Protein AF-A0A0K1PJE3-F1 (afdb_monomer)

Mean predicted aligned error: 9.52 Å

pLDDT: mean 72.04, std 14.19, range [32.41, 91.56]

Foldseek 3Di:
DAKFAQFWPPDPQDDEFDEDDQVRLVCVQVDCPQAQGKHKYKFFWFDDDPDDQDAAQDWDKTWGANAPPPPHDTRAIEIGHGDHRDDDVDPPDTDGAFMWDADRTDGQQGIWTQFSVRDIGHRRFMWIKIAGWDWDDPPDDDPTHTYGHSIGTDGDPDD

Structure (mmCIF, N/CA/C/O backbone):
data_AF-A0A0K1PJE3-F1
#
_entry.id   AF-A0A0K1PJE3-F1
#
loop_
_atom_site.group_PDB
_atom_site.id
_atom_site.type_symbol
_atom_site.label_atom_id
_atom_site.label_alt_id
_atom_site.label_comp_id
_atom_site.label_asym_id
_atom_site.label_entity_id
_atom_site.label_seq_id
_atom_site.pdbx_PDB_ins_code
_atom_site.Cartn_x
_atom_site.Cartn_y
_atom_site.Cartn_z
_atom_site.occupancy
_atom_site.B_iso_or_equiv
_atom_site.auth_seq_id
_atom_site.auth_comp_id
_atom_site.auth_asym_id
_atom_site.auth_atom_id
_atom_site.pdbx_PDB_model_num
ATOM 1 N N . MET A 1 1 ? 12.066 -1.328 -16.842 1.00 55.44 1 MET A N 1
ATOM 2 C CA . MET A 1 1 ? 11.733 -1.145 -15.416 1.00 55.44 1 MET A CA 1
ATOM 3 C C . MET A 1 1 ? 11.203 0.265 -15.224 1.00 55.44 1 MET A C 1
ATOM 5 O O . MET A 1 1 ? 11.889 1.202 -15.618 1.00 55.44 1 MET A O 1
ATOM 9 N N . VAL A 1 2 ? 10.005 0.411 -14.667 1.00 57.97 2 VAL A N 1
ATOM 10 C CA . VAL A 1 2 ? 9.434 1.691 -14.216 1.00 57.97 2 VAL A CA 1
ATOM 11 C C . VAL A 1 2 ? 9.452 1.698 -12.688 1.00 57.97 2 VAL A C 1
ATOM 13 O O . VAL A 1 2 ? 9.469 0.639 -12.057 1.00 57.97 2 VAL A O 1
ATOM 16 N N . ILE A 1 3 ? 9.504 2.890 -12.099 1.00 56.53 3 ILE A N 1
ATOM 17 C CA . ILE A 1 3 ? 9.571 3.097 -10.656 1.00 56.53 3 ILE A CA 1
ATOM 18 C C . ILE A 1 3 ? 8.601 4.226 -10.288 1.00 56.53 3 ILE A C 1
ATOM 20 O O . ILE A 1 3 ? 8.923 5.396 -10.479 1.00 56.53 3 ILE A O 1
ATOM 24 N N . THR A 1 4 ? 7.443 3.866 -9.742 1.00 56.97 4 THR A N 1
ATOM 25 C CA . THR A 1 4 ? 6.449 4.797 -9.169 1.00 56.97 4 THR A CA 1
ATOM 26 C C . THR A 1 4 ? 6.700 4.889 -7.661 1.00 56.97 4 THR A C 1
ATOM 28 O O . THR A 1 4 ? 7.066 3.875 -7.070 1.00 56.97 4 THR A O 1
ATOM 31 N N . GLY A 1 5 ? 6.549 6.039 -6.992 1.00 55.44 5 GLY A N 1
ATOM 32 C CA . GLY A 1 5 ? 6.857 6.118 -5.553 1.00 55.44 5 GLY A CA 1
ATOM 33 C C . GLY A 1 5 ? 6.390 7.380 -4.833 1.00 55.44 5 GLY A C 1
ATOM 34 O O . GLY A 1 5 ? 5.998 8.350 -5.471 1.00 55.44 5 GLY A O 1
ATOM 35 N N . CYS A 1 6 ? 6.442 7.352 -3.496 1.00 56.09 6 CYS A N 1
ATOM 36 C CA . CYS A 1 6 ? 5.762 8.339 -2.641 1.00 56.09 6 CYS A CA 1
ATOM 37 C C . CYS A 1 6 ? 6.680 9.217 -1.766 1.00 56.09 6 CYS A C 1
ATOM 39 O O . CYS A 1 6 ? 6.170 9.994 -0.967 1.00 56.09 6 CYS A O 1
ATOM 41 N N . GLY A 1 7 ? 8.008 9.109 -1.886 1.00 63.00 7 GLY A N 1
ATOM 42 C CA . GLY A 1 7 ? 8.954 9.914 -1.093 1.00 63.00 7 GLY A CA 1
ATOM 43 C C . GLY A 1 7 ? 10.419 9.744 -1.508 1.00 63.00 7 GLY A C 1
ATOM 44 O O . GLY A 1 7 ? 10.720 9.052 -2.488 1.00 63.00 7 GLY A O 1
ATOM 45 N N . GLN A 1 8 ? 11.347 10.345 -0.762 1.00 65.12 8 GLN A N 1
ATOM 46 C CA . GLN A 1 8 ? 12.791 10.402 -1.032 1.00 65.12 8 GLN A CA 1
ATOM 47 C C . GLN A 1 8 ? 13.661 10.019 0.174 1.00 65.12 8 GLN A C 1
ATOM 49 O O . GLN A 1 8 ? 13.291 10.191 1.330 1.00 65.12 8 GLN A O 1
ATOM 54 N N . LYS A 1 9 ? 14.894 9.549 -0.079 1.00 62.50 9 LYS A N 1
ATOM 55 C CA . LYS A 1 9 ? 15.824 9.153 0.994 1.00 62.50 9 LYS A CA 1
ATOM 56 C C . LYS A 1 9 ? 16.132 10.260 2.018 1.00 62.50 9 LYS A C 1
ATOM 58 O O . LYS A 1 9 ? 16.398 9.915 3.166 1.00 62.50 9 LYS A O 1
ATOM 63 N N . ALA A 1 10 ? 16.085 11.535 1.634 1.00 59.88 10 ALA A N 1
ATOM 64 C CA . ALA A 1 10 ? 16.402 12.664 2.516 1.00 59.88 10 ALA A CA 1
ATOM 65 C C . ALA A 1 10 ? 15.302 13.016 3.543 1.00 59.88 10 ALA A C 1
ATOM 67 O O . ALA A 1 10 ? 15.570 13.770 4.473 1.00 59.88 10 ALA A O 1
ATOM 68 N N . GLU A 1 11 ? 14.086 12.489 3.390 1.00 62.09 11 GLU A N 1
ATOM 69 C CA . GLU A 1 11 ? 12.966 12.726 4.313 1.00 62.09 11 GLU A CA 1
ATOM 70 C C . GLU A 1 11 ? 13.136 11.912 5.619 1.00 62.09 11 GLU A C 1
ATOM 72 O O . GLU A 1 11 ? 13.880 10.927 5.636 1.00 62.09 11 GLU A O 1
ATOM 77 N N . PRO A 1 12 ? 12.481 12.255 6.742 1.00 60.81 12 PRO A N 1
ATOM 78 C CA . PRO A 1 12 ? 12.419 11.356 7.901 1.00 60.81 12 PRO A CA 1
ATOM 79 C C . PRO A 1 12 ? 11.714 10.028 7.542 1.00 60.81 12 PRO A C 1
ATOM 81 O O . PRO A 1 12 ? 11.010 9.962 6.531 1.00 60.81 12 PRO A O 1
ATOM 84 N N . PRO A 1 13 ? 11.905 8.927 8.296 1.00 62.91 13 PRO A N 1
ATOM 85 C CA . PRO A 1 13 ? 11.017 7.760 8.225 1.00 62.91 13 PRO A CA 1
ATOM 86 C C . PRO A 1 13 ? 9.566 8.197 8.422 1.00 62.91 13 PRO A C 1
ATOM 88 O O . PRO A 1 13 ? 9.302 9.080 9.236 1.00 62.91 13 PRO A O 1
ATOM 91 N N . SER A 1 14 ? 8.628 7.615 7.680 1.00 68.12 14 SER A N 1
ATOM 92 C CA . SER A 1 14 ? 7.220 7.982 7.847 1.00 68.12 14 SER A CA 1
ATOM 93 C C . SER A 1 14 ? 6.675 7.405 9.151 1.00 68.12 14 SER A C 1
ATOM 95 O O . SER A 1 14 ? 6.747 6.190 9.360 1.00 68.12 14 SER A O 1
ATOM 97 N N . ASP A 1 15 ? 6.086 8.257 9.991 1.00 72.88 15 ASP A N 1
ATOM 98 C CA . ASP A 1 15 ? 5.473 7.837 11.251 1.00 72.88 15 ASP A CA 1
ATOM 99 C C . ASP A 1 15 ? 4.418 6.736 11.040 1.00 72.88 15 ASP A C 1
ATOM 101 O O . ASP A 1 15 ? 3.704 6.690 10.028 1.00 72.88 15 ASP A O 1
ATOM 105 N N . GLN A 1 16 ? 4.293 5.839 12.019 1.00 79.31 16 GLN A N 1
ATOM 106 C CA . GLN A 1 16 ? 3.176 4.899 12.060 1.00 79.31 16 GLN A CA 1
ATOM 107 C C . GLN A 1 16 ? 1.949 5.585 12.656 1.00 79.31 16 GLN A C 1
ATOM 109 O O . GLN A 1 16 ? 1.993 6.131 13.758 1.00 79.31 16 GLN A O 1
ATOM 114 N N . GLY A 1 17 ? 0.843 5.545 11.916 1.00 80.56 17 GLY A N 1
ATOM 115 C CA . GLY A 1 17 ? -0.461 5.963 12.412 1.00 80.56 17 GLY A CA 1
ATOM 116 C C . GLY A 1 17 ? -1.069 4.966 13.395 1.00 80.56 17 GLY A C 1
ATOM 117 O O . GLY A 1 17 ? -0.508 3.899 13.657 1.00 80.56 17 GLY A O 1
ATOM 118 N N . GLN A 1 18 ? -2.272 5.280 13.882 1.00 86.25 18 GLN A N 1
ATOM 119 C CA . GLN A 1 18 ? -3.049 4.363 14.719 1.00 86.25 18 GLN A CA 1
ATOM 120 C C . GLN A 1 18 ? -3.223 3.014 14.008 1.00 86.25 18 GLN A C 1
ATOM 122 O O . GLN A 1 18 ? -3.857 2.951 12.956 1.00 86.25 18 GLN A O 1
ATOM 127 N N . HIS A 1 19 ? -2.691 1.939 14.593 1.00 88.12 19 HIS A N 1
ATOM 128 C CA . HIS A 1 19 ? -2.892 0.580 14.091 1.00 88.12 19 HIS A CA 1
ATOM 129 C C . HIS A 1 19 ? -4.373 0.192 14.161 1.00 88.12 19 HIS A C 1
ATOM 131 O O . HIS A 1 19 ? -5.004 0.310 15.214 1.00 88.12 19 HIS A O 1
ATOM 137 N N . LEU A 1 20 ? -4.920 -0.263 13.035 1.00 85.56 20 LEU A N 1
ATOM 138 C CA . LEU A 1 20 ? -6.290 -0.746 12.902 1.00 85.56 20 LEU A CA 1
ATOM 139 C C . LEU A 1 20 ? -6.288 -2.254 12.650 1.00 85.56 20 LEU A C 1
ATOM 141 O O . LEU A 1 20 ? -5.640 -2.751 11.730 1.00 85.56 20 LEU A O 1
ATOM 145 N N . THR A 1 21 ? -7.089 -2.978 13.425 1.00 84.12 21 THR A N 1
ATOM 146 C CA . THR A 1 21 ? -7.460 -4.363 13.106 1.00 84.12 21 THR A CA 1
ATOM 147 C C . THR A 1 21 ? -8.279 -4.424 11.815 1.00 84.12 21 THR A C 1
ATOM 149 O O . THR A 1 21 ? -8.945 -3.455 11.446 1.00 84.12 21 THR A O 1
ATOM 152 N N . THR A 1 22 ? -8.329 -5.591 11.169 1.00 76.81 22 THR A N 1
ATOM 153 C CA . THR A 1 22 ? -9.152 -5.841 9.972 1.00 76.81 22 THR A CA 1
ATOM 154 C C . THR A 1 22 ? -10.606 -5.380 10.131 1.00 76.81 22 THR A C 1
ATOM 156 O O . THR A 1 22 ? -11.164 -4.772 9.223 1.00 76.81 22 THR A O 1
ATOM 159 N N . ALA A 1 23 ? -11.212 -5.605 11.303 1.00 77.56 23 ALA A N 1
ATOM 160 C CA . ALA A 1 23 ? -12.583 -5.182 11.593 1.00 77.56 23 ALA A CA 1
ATOM 161 C C . ALA A 1 23 ? -12.728 -3.650 11.697 1.00 77.56 23 ALA A C 1
ATOM 163 O O . ALA A 1 23 ? -13.683 -3.076 11.174 1.00 77.56 23 ALA A O 1
ATOM 164 N N . GLN A 1 24 ? -11.762 -2.968 12.322 1.00 81.06 24 GLN A N 1
ATOM 165 C CA . GLN A 1 24 ? -11.735 -1.502 12.380 1.00 81.06 24 GLN A CA 1
ATOM 166 C C . GLN A 1 24 ? -11.488 -0.891 10.996 1.00 81.06 24 GLN A C 1
ATOM 168 O O . GLN A 1 24 ? -12.128 0.097 10.643 1.00 81.06 24 GLN A O 1
ATOM 173 N N . ALA A 1 25 ? -10.614 -1.494 10.191 1.00 77.75 25 ALA A N 1
ATOM 174 C CA . ALA A 1 25 ? -10.335 -1.023 8.844 1.00 77.75 25 ALA A CA 1
ATOM 175 C C . ALA A 1 25 ? -11.535 -1.236 7.898 1.00 77.75 25 ALA A C 1
ATOM 177 O O . ALA A 1 25 ? -11.889 -0.322 7.160 1.00 77.75 25 ALA A O 1
ATOM 178 N N . ALA A 1 26 ? -12.260 -2.356 8.006 1.00 71.56 26 ALA A N 1
ATOM 179 C CA . ALA A 1 26 ? -13.534 -2.542 7.304 1.00 71.56 26 ALA A CA 1
ATOM 180 C C . ALA A 1 26 ? -14.557 -1.436 7.647 1.00 71.56 26 ALA A C 1
ATOM 182 O O . ALA A 1 26 ? -15.248 -0.934 6.758 1.00 71.56 26 ALA A O 1
ATOM 183 N N . SER A 1 27 ? -14.605 -0.984 8.909 1.00 71.88 27 SER A N 1
ATOM 184 C CA . SER A 1 27 ? -15.502 0.104 9.337 1.00 71.88 27 SER A CA 1
ATOM 185 C C . SER A 1 27 ? -15.172 1.486 8.743 1.00 71.88 27 SER A C 1
ATOM 187 O O . SER A 1 27 ? -16.039 2.360 8.755 1.00 71.88 27 SER A O 1
ATOM 189 N N . LEU A 1 28 ? -13.986 1.687 8.143 1.00 71.44 28 LEU A N 1
ATOM 190 C CA . LEU A 1 28 ? -13.662 2.913 7.392 1.00 71.44 28 LEU A CA 1
ATOM 191 C C . LEU A 1 28 ? -14.654 3.144 6.241 1.00 71.44 28 LEU A C 1
ATOM 193 O O . LEU A 1 28 ? -15.082 4.272 6.009 1.00 71.44 28 LEU A O 1
ATOM 197 N N . THR A 1 29 ? -15.086 2.075 5.561 1.00 68.81 29 THR A N 1
ATOM 198 C CA . THR A 1 29 ? -16.090 2.153 4.478 1.00 68.81 29 THR A CA 1
ATOM 199 C C . THR A 1 29 ? -17.448 2.683 4.959 1.00 68.81 29 THR A C 1
ATOM 201 O O . THR A 1 29 ? -18.220 3.212 4.165 1.00 68.81 29 THR A O 1
ATOM 204 N N . GLN A 1 30 ? -17.724 2.587 6.264 1.00 70.31 30 GLN A N 1
ATOM 205 C CA . GLN A 1 30 ? -18.987 2.975 6.897 1.00 70.31 30 GLN A CA 1
ATOM 206 C C . GLN A 1 30 ? -18.888 4.302 7.671 1.00 70.31 30 GLN A C 1
ATOM 208 O O . GLN A 1 30 ? -19.913 4.921 7.954 1.00 70.31 30 GLN A O 1
ATOM 213 N N . SER A 1 31 ? -17.682 4.746 8.049 1.00 72.31 31 SER A N 1
ATOM 214 C CA . SER A 1 31 ? -17.497 5.828 9.023 1.00 72.31 31 SER A CA 1
ATOM 215 C C . SER A 1 31 ? -16.322 6.753 8.707 1.00 72.31 31 SER A C 1
ATOM 217 O O . SER A 1 31 ? -15.153 6.416 8.887 1.00 72.31 31 SER A O 1
ATOM 219 N N . LYS A 1 32 ? -16.635 8.013 8.381 1.00 79.12 32 LYS A N 1
ATOM 220 C CA . LYS A 1 32 ? -15.646 9.081 8.127 1.00 79.12 32 LYS A CA 1
ATOM 221 C C . LYS A 1 32 ? -14.926 9.596 9.393 1.00 79.12 32 LYS A C 1
ATOM 223 O O . LYS A 1 32 ? -14.175 10.563 9.317 1.00 79.12 32 LYS A O 1
ATOM 228 N N . THR A 1 33 ? -15.095 8.949 10.551 1.00 79.75 33 THR A N 1
ATOM 229 C CA . THR A 1 33 ? -14.516 9.346 11.861 1.00 79.75 33 THR A CA 1
ATOM 230 C C . THR A 1 33 ? -12.982 9.324 11.934 1.00 79.75 33 THR A C 1
ATOM 232 O O . THR A 1 33 ? -12.398 9.864 12.884 1.00 79.75 33 THR A O 1
ATOM 235 N N . LEU A 1 34 ? -12.321 8.720 10.943 1.00 82.00 34 LEU A N 1
ATOM 236 C CA . LEU A 1 34 ? -10.863 8.689 10.804 1.00 82.00 34 LEU A CA 1
ATOM 237 C C . LEU A 1 34 ? -10.321 9.579 9.664 1.00 82.00 34 LEU A C 1
ATOM 239 O O . LEU A 1 34 ? -9.117 9.581 9.446 1.00 82.00 34 LEU A O 1
ATOM 243 N N . LEU A 1 35 ? -11.167 10.372 8.985 1.00 85.12 35 LEU A N 1
ATOM 244 C CA . LEU A 1 35 ? -10.746 11.343 7.957 1.00 85.12 35 LEU A CA 1
ATOM 245 C C . LEU A 1 35 ? -9.616 12.251 8.473 1.00 85.12 35 LEU A C 1
ATOM 247 O O . LEU A 1 35 ? -9.734 12.843 9.546 1.00 85.12 35 LEU A O 1
ATOM 251 N N . GLY A 1 36 ? -8.540 12.370 7.693 1.00 80.25 36 GLY A N 1
ATOM 252 C CA . GLY A 1 36 ? -7.386 13.216 8.003 1.00 80.25 36 GLY A CA 1
ATOM 253 C C . GLY A 1 36 ? -6.508 12.718 9.156 1.00 80.25 36 GLY A C 1
ATOM 254 O O . GLY A 1 36 ? -5.594 13.431 9.559 1.00 80.25 36 GLY A O 1
ATOM 255 N N . LYS A 1 37 ? -6.762 11.521 9.703 1.00 85.50 37 LYS A N 1
ATOM 256 C CA . LYS A 1 37 ? -5.879 10.881 10.686 1.00 85.50 37 LYS A CA 1
ATOM 257 C C . LYS A 1 37 ? -4.925 9.924 9.985 1.00 85.50 37 LYS A C 1
ATOM 259 O O . LYS A 1 37 ? -5.338 9.196 9.079 1.00 85.50 37 LYS A O 1
ATOM 264 N N . ARG A 1 38 ? -3.684 9.853 10.471 1.00 86.62 38 ARG A N 1
ATOM 265 C CA . ARG A 1 38 ? -2.752 8.795 10.081 1.00 86.62 38 ARG A CA 1
ATOM 266 C C . ARG A 1 38 ? -3.156 7.481 10.744 1.00 86.62 38 ARG A C 1
ATOM 268 O O . ARG A 1 38 ? -3.267 7.408 11.971 1.00 86.62 38 ARG A O 1
ATOM 275 N N . VAL A 1 39 ? -3.339 6.439 9.941 1.00 88.00 39 VAL A N 1
ATOM 276 C CA . VAL A 1 39 ? -3.646 5.072 10.391 1.00 88.00 39 VAL A CA 1
ATOM 277 C C . VAL A 1 39 ? -2.617 4.098 9.832 1.00 88.00 39 VAL A C 1
ATOM 279 O O . VAL A 1 39 ? -2.021 4.376 8.795 1.00 88.00 39 VAL A O 1
ATOM 282 N N . THR A 1 40 ? -2.435 2.962 10.502 1.00 90.31 40 THR A N 1
ATOM 283 C CA . THR A 1 40 ? -1.651 1.828 10.000 1.00 90.31 40 THR A CA 1
ATOM 284 C C . THR A 1 40 ? -2.574 0.622 9.831 1.00 90.31 40 THR A C 1
ATOM 286 O O . THR A 1 40 ? -3.323 0.289 10.748 1.00 90.31 40 THR A O 1
ATOM 289 N N . VAL A 1 41 ? -2.533 -0.037 8.676 1.00 89.56 41 VAL A N 1
ATOM 290 C CA . VAL A 1 41 ? -3.261 -1.288 8.390 1.00 89.56 41 VAL A CA 1
ATOM 291 C C . VAL A 1 41 ? -2.282 -2.367 7.941 1.00 89.56 41 VAL A C 1
ATOM 293 O O . VAL A 1 41 ? -1.240 -2.050 7.375 1.00 89.56 41 VAL A O 1
ATOM 296 N N . GLU A 1 42 ? -2.611 -3.641 8.144 1.00 91.56 42 GLU A N 1
ATOM 297 C CA . GLU A 1 42 ? -1.842 -4.747 7.566 1.00 91.56 42 GLU A CA 1
ATOM 298 C C . GLU A 1 42 ? -2.642 -5.499 6.508 1.00 91.56 42 GLU A C 1
ATOM 300 O O . GLU A 1 42 ? -3.814 -5.812 6.716 1.00 91.56 42 GLU A O 1
ATOM 305 N N . GLY A 1 43 ? -1.988 -5.864 5.409 1.00 90.19 43 GLY A N 1
ATOM 306 C CA . GLY A 1 43 ? -2.603 -6.661 4.353 1.00 90.19 43 GLY A CA 1
ATOM 307 C C . GLY A 1 43 ? -1.654 -6.938 3.195 1.00 90.19 43 GLY A C 1
ATOM 308 O O . GLY A 1 43 ? -0.439 -6.779 3.316 1.00 90.19 43 GLY A O 1
ATOM 309 N N . TYR A 1 44 ? -2.222 -7.353 2.072 1.00 91.06 44 TYR A N 1
ATOM 310 C CA . TYR A 1 44 ? -1.521 -7.698 0.840 1.00 91.06 44 TYR A CA 1
ATOM 311 C C . TYR A 1 44 ? -1.897 -6.669 -0.237 1.00 91.06 44 TYR A C 1
ATOM 313 O O . TYR A 1 44 ? -3.037 -6.694 -0.709 1.00 91.06 44 TYR A O 1
ATOM 321 N N . PRO A 1 45 ? -1.004 -5.727 -0.596 1.00 88.19 45 PRO A N 1
ATOM 322 C CA . PRO A 1 45 ? -1.270 -4.770 -1.666 1.00 88.19 45 PRO A CA 1
ATOM 323 C C . PRO A 1 45 ? -1.174 -5.445 -3.039 1.00 88.19 45 PRO A C 1
ATOM 325 O O . PRO A 1 45 ? -0.181 -6.107 -3.340 1.00 88.19 45 PRO A O 1
ATOM 328 N N . ALA A 1 46 ? -2.187 -5.258 -3.879 1.00 86.06 46 ALA A N 1
ATOM 329 C CA . ALA A 1 46 ? -2.298 -5.878 -5.195 1.00 86.06 46 ALA A CA 1
ATOM 330 C C . ALA A 1 46 ? -2.988 -4.948 -6.211 1.00 86.06 46 ALA A C 1
ATOM 332 O O . ALA A 1 46 ? -3.602 -3.941 -5.861 1.00 86.06 46 ALA A O 1
ATOM 333 N N . LEU A 1 47 ? -2.870 -5.292 -7.491 1.00 82.25 47 LEU A N 1
ATOM 334 C CA . LEU A 1 47 ? -3.589 -4.676 -8.606 1.00 82.25 47 LEU A CA 1
ATOM 335 C C . LEU A 1 47 ? -4.785 -5.578 -8.939 1.00 82.25 47 LEU A C 1
ATOM 337 O O . LEU A 1 47 ? -4.588 -6.645 -9.523 1.00 82.25 47 LEU A O 1
ATOM 341 N N . CYS A 1 48 ? -5.999 -5.196 -8.533 1.00 79.00 48 CYS A N 1
ATOM 342 C CA . CYS A 1 48 ? -7.184 -6.063 -8.641 1.00 79.00 48 CYS A CA 1
ATOM 343 C C . CYS A 1 48 ? -8.218 -5.577 -9.676 1.00 79.00 48 CYS A C 1
ATOM 345 O O . CYS A 1 48 ? -9.024 -6.372 -10.162 1.00 79.00 48 CYS A O 1
ATOM 347 N N . SER A 1 49 ? -8.161 -4.305 -10.086 1.00 69.38 49 SER A N 1
ATOM 348 C CA . SER A 1 49 ? -9.032 -3.737 -11.123 1.00 69.38 49 SER A CA 1
ATOM 349 C C . SER A 1 49 ? -8.831 -4.372 -12.513 1.00 69.38 49 SER A C 1
ATOM 351 O O . SER A 1 49 ? -7.814 -4.181 -13.188 1.00 69.38 49 SER A O 1
ATOM 353 N N . MET A 1 50 ? -9.844 -5.113 -12.975 1.00 51.44 50 MET A N 1
ATOM 354 C CA . MET A 1 50 ? -9.844 -5.810 -14.265 1.00 51.44 50 MET A CA 1
ATOM 355 C C . MET A 1 50 ? -10.043 -4.855 -15.455 1.00 51.44 50 MET A C 1
ATOM 357 O O . MET A 1 50 ? -11.166 -4.616 -15.895 1.00 51.44 50 MET A O 1
ATOM 361 N N . GLY A 1 51 ? -8.943 -4.373 -16.042 1.00 51.16 51 GLY A N 1
ATOM 362 C CA . GLY A 1 51 ? -8.973 -3.737 -17.370 1.00 51.16 51 GLY A CA 1
ATOM 363 C C . GLY A 1 51 ? -7.776 -2.851 -17.720 1.00 51.16 51 GLY A C 1
ATOM 364 O O . GLY A 1 51 ? -7.491 -2.634 -18.900 1.00 51.16 51 GLY A O 1
ATOM 365 N N . HIS A 1 52 ? -7.044 -2.352 -16.725 1.00 53.12 52 HIS A N 1
ATOM 366 C CA . HIS A 1 52 ? -5.993 -1.363 -16.956 1.00 53.12 52 HIS A CA 1
ATOM 367 C C . HIS A 1 52 ? -4.658 -2.010 -17.347 1.00 53.12 52 HIS A C 1
ATOM 369 O O . HIS A 1 52 ? -3.958 -2.598 -16.527 1.00 53.12 52 HIS A O 1
ATOM 375 N N . ARG A 1 53 ? -4.248 -1.829 -18.610 1.00 55.47 53 ARG A N 1
ATOM 376 C CA . ARG A 1 53 ? -2.837 -1.963 -19.012 1.00 55.47 53 ARG A CA 1
ATOM 377 C C . ARG A 1 53 ? -2.059 -0.742 -18.515 1.00 55.47 53 ARG A C 1
ATOM 379 O O . ARG A 1 53 ? -1.807 0.170 -19.302 1.00 55.47 53 ARG A O 1
ATOM 386 N N . TYR A 1 54 ? -1.728 -0.727 -17.227 1.00 62.06 54 TYR A N 1
ATOM 387 C CA . TYR A 1 54 ? -0.915 0.315 -16.597 1.00 62.06 54 TYR A CA 1
ATOM 388 C C . TYR A 1 54 ? 0.406 0.522 -17.359 1.00 62.06 54 TYR A C 1
ATOM 390 O O . TYR A 1 54 ? 1.113 -0.443 -17.663 1.00 62.06 54 TYR A O 1
ATOM 398 N N . ARG A 1 55 ? 0.750 1.773 -17.678 1.00 60.12 55 ARG A N 1
ATOM 399 C CA . ARG A 1 55 ? 1.965 2.138 -18.424 1.00 60.12 55 ARG A CA 1
ATOM 400 C C . ARG A 1 55 ? 2.971 2.888 -17.558 1.00 60.12 55 ARG A C 1
ATOM 402 O O . ARG A 1 55 ? 2.721 3.274 -16.419 1.00 60.12 55 ARG A O 1
ATOM 409 N N . ALA A 1 56 ? 4.147 3.111 -18.140 1.00 60.16 56 ALA A N 1
ATOM 410 C CA . ALA A 1 56 ? 5.200 3.894 -17.521 1.00 60.16 56 ALA A CA 1
ATOM 411 C C . ALA A 1 56 ? 4.777 5.360 -17.325 1.00 60.16 56 ALA A C 1
ATOM 413 O O . ALA A 1 56 ? 4.698 6.106 -18.298 1.00 60.16 56 ALA A O 1
ATOM 414 N N . GLY A 1 57 ? 4.564 5.771 -16.073 1.00 59.00 57 GLY A N 1
ATOM 415 C CA . GLY A 1 57 ? 4.152 7.135 -15.729 1.00 59.00 57 GLY A CA 1
ATOM 416 C C . GLY A 1 57 ? 2.638 7.361 -15.662 1.00 59.00 57 GLY A C 1
ATOM 417 O O . GLY A 1 57 ? 2.231 8.503 -15.475 1.00 59.00 57 GLY A O 1
ATOM 418 N N . ASP A 1 58 ? 1.815 6.313 -15.761 1.00 63.50 58 ASP A N 1
ATOM 419 C CA . ASP A 1 58 ? 0.408 6.397 -15.351 1.00 63.50 58 ASP A CA 1
ATOM 420 C C . ASP A 1 58 ? 0.314 6.438 -13.805 1.00 63.50 58 ASP A C 1
ATOM 422 O O . ASP A 1 58 ? 1.178 5.870 -13.123 1.00 63.50 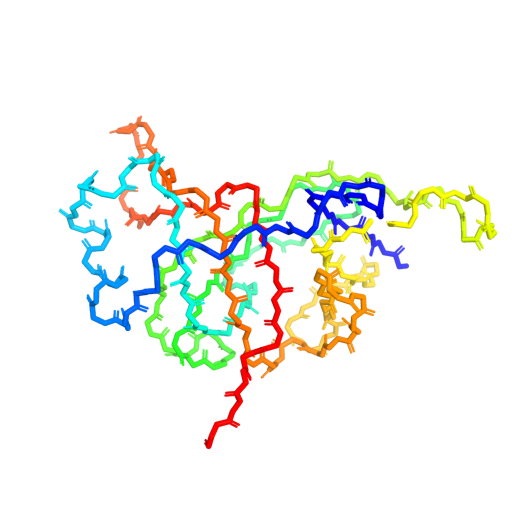58 ASP A O 1
ATOM 426 N N . PRO A 1 59 ? -0.716 7.076 -13.213 1.00 65.44 59 PRO A N 1
ATOM 427 C CA . PRO A 1 59 ? -1.017 6.917 -11.791 1.00 65.44 59 PRO A CA 1
ATOM 428 C C . PRO A 1 59 ? -1.497 5.486 -11.510 1.00 65.44 59 PRO A C 1
ATOM 430 O O . PRO A 1 59 ? -2.191 4.882 -12.330 1.00 65.44 59 PRO A O 1
ATOM 433 N N . VAL A 1 60 ? -1.145 4.939 -10.344 1.00 72.75 60 VAL A N 1
ATOM 434 C CA . VAL A 1 60 ? -1.478 3.552 -9.978 1.00 72.75 60 VAL A CA 1
ATOM 435 C C . VAL A 1 60 ? -2.139 3.527 -8.606 1.00 72.75 60 VAL A C 1
ATOM 437 O O . VAL A 1 60 ? -1.481 3.789 -7.603 1.00 72.75 60 VAL A O 1
ATOM 440 N N . SER A 1 61 ? -3.421 3.163 -8.561 1.00 77.00 61 SER A N 1
ATOM 441 C CA . SER A 1 61 ? -4.084 2.782 -7.313 1.00 77.00 61 SER A CA 1
ATOM 442 C C . SER A 1 61 ? -3.831 1.297 -7.044 1.00 77.00 61 SER A C 1
ATOM 444 O O . SER A 1 61 ? -4.071 0.462 -7.919 1.00 77.00 61 SER A O 1
ATOM 446 N N . LEU A 1 62 ? -3.307 0.978 -5.861 1.00 81.75 62 LEU A N 1
ATOM 447 C CA . LEU A 1 62 ? -3.183 -0.383 -5.336 1.00 81.75 62 LEU A CA 1
ATOM 448 C C . LEU A 1 62 ? -4.303 -0.644 -4.334 1.00 81.75 62 LEU A C 1
ATOM 450 O O . LEU A 1 62 ? -4.644 0.217 -3.526 1.00 81.75 62 LEU A O 1
ATOM 454 N N . GLU A 1 63 ? -4.813 -1.863 -4.321 1.00 88.19 63 GLU A N 1
ATOM 455 C CA . GLU A 1 63 ? -5.854 -2.307 -3.403 1.00 88.19 63 GLU A CA 1
ATOM 456 C C . GLU A 1 63 ? -5.206 -3.172 -2.318 1.00 88.19 63 GLU A C 1
ATOM 458 O O . GLU A 1 63 ? -4.455 -4.097 -2.624 1.00 88.19 63 GLU A O 1
ATOM 463 N N . VAL A 1 64 ? -5.443 -2.873 -1.038 1.00 88.62 64 VAL A N 1
ATOM 464 C CA . VAL A 1 64 ? -4.916 -3.680 0.077 1.00 88.62 64 VAL A CA 1
ATOM 465 C C . VAL A 1 64 ? -5.980 -4.673 0.509 1.00 88.62 64 VAL A C 1
ATOM 467 O O . VAL A 1 64 ? -7.059 -4.260 0.925 1.00 88.62 64 VAL A O 1
ATOM 470 N N . HIS A 1 65 ? -5.677 -5.966 0.444 1.00 90.06 65 HIS A N 1
ATOM 471 C CA . HIS A 1 65 ? -6.600 -7.045 0.804 1.00 90.06 65 HIS A CA 1
ATOM 472 C C . HIS A 1 65 ? -6.163 -7.770 2.083 1.00 90.06 65 HIS A C 1
ATOM 474 O O . HIS A 1 65 ? -4.992 -7.735 2.467 1.00 90.06 65 HIS A O 1
ATOM 480 N N . THR A 1 66 ? -7.093 -8.458 2.750 1.00 88.94 66 THR A N 1
ATOM 481 C CA . THR A 1 66 ? -6.779 -9.320 3.910 1.00 88.94 66 THR A CA 1
ATOM 482 C C . THR A 1 66 ? -5.977 -10.566 3.541 1.00 88.94 66 THR A C 1
ATOM 484 O O . THR A 1 66 ? -5.317 -11.142 4.401 1.00 88.94 66 THR A O 1
ATOM 487 N N . GLU A 1 67 ? -6.034 -10.972 2.274 1.00 89.31 67 GLU A N 1
ATOM 488 C CA . GLU A 1 67 ? -5.426 -12.176 1.706 1.00 89.31 67 GLU A CA 1
ATOM 489 C C . GLU A 1 67 ? -4.734 -11.829 0.375 1.00 89.31 67 GLU A C 1
ATOM 491 O O . GLU A 1 67 ? -5.121 -10.846 -0.268 1.00 89.31 67 GLU A O 1
ATOM 496 N N . PRO A 1 68 ? -3.715 -12.597 -0.055 1.00 87.31 68 PRO A N 1
ATOM 497 C CA . PRO A 1 68 ? -3.016 -12.357 -1.316 1.00 87.31 68 PRO A CA 1
ATOM 498 C C . PRO A 1 68 ? -3.913 -12.575 -2.546 1.00 87.31 68 PRO A C 1
ATOM 500 O O . PRO A 1 68 ? -5.012 -13.124 -2.463 1.00 87.31 68 PRO A O 1
ATOM 503 N N . ASP A 1 69 ? -3.408 -12.150 -3.709 1.00 83.62 69 ASP A N 1
ATOM 504 C CA . ASP A 1 69 ? -4.018 -12.396 -5.026 1.00 83.62 69 ASP A CA 1
ATOM 505 C C . ASP A 1 69 ? -5.488 -11.937 -5.146 1.00 83.62 69 ASP A C 1
ATOM 507 O O . ASP A 1 69 ? -6.274 -12.511 -5.895 1.00 83.62 69 ASP A O 1
ATOM 511 N N . CYS A 1 70 ? -5.848 -10.866 -4.425 1.00 86.88 70 CYS A N 1
ATOM 512 C CA . CYS A 1 70 ? -7.177 -10.239 -4.425 1.00 86.88 70 CYS A CA 1
ATOM 513 C C . CYS A 1 70 ? -8.321 -11.105 -3.849 1.00 86.88 70 CYS A C 1
ATOM 515 O O . CYS A 1 70 ? -9.486 -10.739 -3.997 1.00 86.88 70 CYS A O 1
ATOM 517 N N . HIS A 1 71 ? -8.026 -12.236 -3.194 1.00 85.81 71 HIS A N 1
ATOM 518 C CA . HIS A 1 71 ? -9.055 -13.196 -2.765 1.00 85.81 71 HIS A CA 1
ATOM 519 C C . HIS A 1 71 ? -9.879 -12.764 -1.539 1.00 85.81 71 HIS A C 1
ATOM 521 O O . HIS A 1 71 ? -11.053 -13.122 -1.439 1.00 85.81 71 HIS A O 1
ATOM 527 N N . GLY A 1 72 ? -9.289 -11.998 -0.618 1.00 84.81 72 GLY A N 1
ATOM 528 C CA . GLY A 1 72 ? -9.945 -11.564 0.621 1.00 84.81 72 GLY A CA 1
ATOM 529 C C . GLY A 1 72 ? -10.603 -10.180 0.520 1.00 84.81 72 GLY A C 1
ATOM 530 O O . GLY A 1 72 ? -10.358 -9.450 -0.444 1.00 84.81 72 GLY A O 1
ATOM 531 N N . PRO A 1 73 ? -11.408 -9.761 1.516 1.00 86.19 73 PRO A N 1
ATOM 532 C CA . PRO A 1 73 ? -11.929 -8.398 1.617 1.00 86.19 73 PRO A CA 1
ATOM 533 C C . PRO A 1 73 ? -10.881 -7.295 1.393 1.00 86.19 73 PRO A C 1
ATOM 535 O O . PRO A 1 73 ? -9.777 -7.338 1.944 1.00 86.19 73 PRO A O 1
ATOM 538 N N . ARG A 1 74 ? -11.257 -6.270 0.615 1.00 87.44 74 ARG A N 1
ATOM 539 C CA . ARG A 1 74 ? -10.484 -5.029 0.462 1.00 87.44 74 ARG A CA 1
ATOM 540 C C . ARG A 1 74 ? -10.548 -4.208 1.755 1.00 87.44 74 ARG A C 1
ATOM 542 O O . ARG A 1 74 ? -11.572 -4.184 2.435 1.00 87.44 74 ARG A O 1
ATOM 549 N N . ILE A 1 75 ? -9.448 -3.540 2.085 1.00 87.06 75 ILE A N 1
ATOM 550 C CA . ILE A 1 75 ? -9.221 -2.810 3.338 1.00 87.06 75 ILE A CA 1
ATOM 551 C C . ILE A 1 75 ? -9.164 -1.302 3.057 1.00 87.06 75 ILE A C 1
ATOM 553 O O . ILE A 1 75 ? -9.970 -0.534 3.576 1.00 87.06 75 ILE A O 1
ATOM 557 N N . VAL A 1 76 ? -8.224 -0.889 2.204 1.00 86.12 76 VAL A N 1
ATOM 558 C CA . VAL A 1 76 ? -7.990 0.495 1.757 1.00 86.12 76 VAL A CA 1
ATOM 559 C C . VAL A 1 76 ? -7.470 0.488 0.318 1.00 86.12 76 VAL A C 1
ATOM 561 O O . VAL A 1 76 ? -6.931 -0.524 -0.139 1.00 86.12 76 VAL A O 1
ATOM 564 N N . ASN A 1 77 ? -7.559 1.631 -0.355 1.00 86.12 77 ASN A N 1
ATOM 565 C CA . ASN A 1 77 ? -6.783 1.923 -1.556 1.00 86.12 77 ASN A CA 1
ATOM 566 C C . ASN A 1 77 ? -5.483 2.664 -1.180 1.00 86.12 77 ASN A C 1
ATOM 568 O O . ASN A 1 77 ? -5.416 3.369 -0.168 1.00 86.12 77 ASN A O 1
ATOM 572 N N . ILE A 1 78 ? -4.453 2.537 -2.012 1.00 80.38 78 ILE A N 1
ATOM 573 C CA . ILE A 1 78 ? -3.199 3.292 -1.936 1.00 80.38 78 ILE A CA 1
ATOM 574 C C . ILE A 1 78 ? -2.966 3.939 -3.299 1.00 80.38 78 ILE A C 1
ATOM 576 O O . ILE A 1 78 ? -2.619 3.247 -4.256 1.00 80.38 78 ILE A O 1
ATOM 580 N N . ASP A 1 79 ? -3.093 5.259 -3.382 1.00 72.19 79 ASP A N 1
ATOM 581 C CA . ASP A 1 79 ? -2.830 5.985 -4.622 1.00 72.19 79 ASP A CA 1
ATOM 582 C C . ASP A 1 79 ? -1.340 6.340 -4.719 1.00 72.19 79 ASP A C 1
ATOM 584 O O . ASP A 1 79 ? -0.831 7.209 -4.007 1.00 72.19 79 ASP A O 1
ATOM 588 N N . LEU A 1 80 ? -0.624 5.648 -5.610 1.00 68.06 80 LEU A N 1
ATOM 589 C CA . LEU A 1 80 ? 0.760 5.961 -5.945 1.00 68.06 80 LEU A CA 1
ATOM 590 C C . LEU A 1 80 ? 0.781 7.049 -7.033 1.00 68.06 80 LEU A C 1
ATOM 592 O O . LEU A 1 80 ? 0.294 6.809 -8.147 1.00 68.06 80 LEU A O 1
ATOM 596 N N . PRO A 1 81 ? 1.355 8.235 -6.760 1.00 59.06 81 PRO A N 1
ATOM 597 C CA . PRO A 1 81 ? 1.377 9.324 -7.722 1.00 59.06 81 PRO A CA 1
ATOM 598 C C . PRO A 1 81 ? 2.260 8.962 -8.917 1.00 59.06 81 PRO A C 1
ATOM 600 O O . PRO A 1 81 ? 3.354 8.413 -8.764 1.00 59.06 81 PRO A O 1
ATOM 603 N N . ALA A 1 82 ? 1.789 9.317 -10.111 1.00 53.91 82 ALA A N 1
ATOM 604 C CA . ALA A 1 82 ? 2.526 9.165 -11.356 1.00 53.91 82 ALA A CA 1
ATOM 605 C C . ALA A 1 82 ? 3.928 9.790 -11.250 1.00 53.91 82 ALA A C 1
ATOM 607 O O . ALA A 1 82 ? 4.074 11.006 -11.112 1.00 53.91 82 ALA A O 1
ATOM 608 N N . MET A 1 83 ? 4.968 8.961 -11.351 1.00 50.59 83 MET A N 1
ATOM 609 C CA . MET A 1 83 ? 6.350 9.411 -11.503 1.00 50.59 83 MET A CA 1
ATOM 610 C C . MET A 1 83 ? 6.939 8.813 -12.776 1.00 50.59 83 MET A C 1
ATOM 612 O O . MET A 1 83 ? 6.706 7.648 -13.107 1.00 50.59 83 MET A O 1
ATOM 616 N N . SER A 1 84 ? 7.688 9.631 -13.513 1.00 46.03 84 SER A N 1
ATOM 617 C CA . SER A 1 84 ? 8.373 9.203 -14.729 1.00 46.03 84 SER A CA 1
ATOM 618 C C . SER A 1 84 ? 9.440 8.149 -14.424 1.00 46.03 84 SER A C 1
ATOM 620 O O . SER A 1 84 ? 9.930 8.033 -13.297 1.00 46.03 84 SER A O 1
ATOM 622 N N . ALA A 1 85 ? 9.812 7.365 -15.444 1.00 46.69 85 ALA A N 1
ATOM 623 C CA . ALA A 1 85 ? 10.893 6.390 -15.334 1.00 46.69 85 ALA A CA 1
ATOM 624 C C 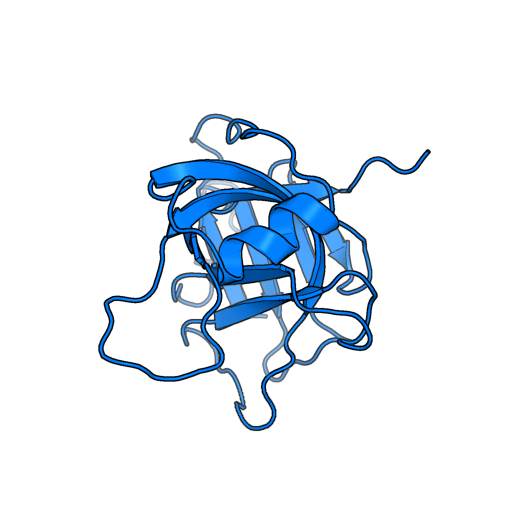. ALA A 1 85 ? 12.138 7.055 -14.722 1.00 46.69 85 ALA A C 1
ATOM 626 O O . ALA A 1 85 ? 12.599 8.084 -15.220 1.00 46.69 85 ALA A O 1
ATOM 627 N N . ALA A 1 86 ? 12.621 6.493 -13.610 1.00 45.84 86 ALA A N 1
ATOM 628 C CA . ALA A 1 86 ? 13.528 7.204 -12.718 1.00 45.84 86 ALA A CA 1
ATOM 629 C C . ALA A 1 86 ? 14.780 7.725 -13.452 1.00 45.84 86 ALA A C 1
ATOM 631 O O . ALA A 1 86 ? 15.368 6.973 -14.240 1.00 45.84 86 ALA A O 1
ATOM 632 N N . PRO A 1 87 ? 15.240 8.963 -13.162 1.00 40.84 87 PRO A N 1
ATOM 633 C CA . PRO A 1 87 ? 16.560 9.398 -13.600 1.00 40.84 87 PRO A CA 1
ATOM 634 C C . PRO A 1 87 ? 17.591 8.366 -13.128 1.00 40.84 87 PRO A C 1
ATOM 636 O O . PRO A 1 87 ? 17.465 7.813 -12.032 1.00 40.84 87 PRO A O 1
ATOM 639 N N . GLY A 1 88 ? 18.550 8.057 -14.006 1.00 40.97 88 GLY A N 1
ATOM 640 C CA . GLY A 1 88 ? 19.347 6.832 -13.927 1.00 40.97 88 GLY A CA 1
ATOM 641 C C . GLY A 1 88 ? 20.023 6.598 -12.574 1.00 40.97 88 GLY A C 1
ATOM 642 O O . GLY A 1 88 ? 20.312 7.537 -11.834 1.00 40.97 88 GLY A O 1
ATOM 643 N N . ILE A 1 89 ? 20.322 5.328 -12.273 1.00 43.31 89 ILE A N 1
ATOM 644 C CA . ILE A 1 89 ? 20.868 4.855 -10.985 1.00 43.31 89 ILE A CA 1
ATOM 645 C C . ILE A 1 89 ? 22.361 5.235 -10.805 1.00 43.31 89 ILE A C 1
ATOM 647 O O . ILE A 1 89 ? 23.193 4.430 -10.393 1.00 43.31 89 ILE A O 1
ATOM 651 N N . GLY A 1 90 ? 22.721 6.482 -11.116 1.00 40.06 90 GLY A N 1
ATOM 652 C CA . GLY A 1 90 ? 23.981 7.096 -10.720 1.00 40.06 90 GLY A CA 1
ATOM 653 C C . GLY A 1 90 ? 23.981 7.346 -9.212 1.00 40.06 90 GLY A C 1
ATOM 654 O O . GLY A 1 90 ? 23.016 7.874 -8.657 1.00 40.06 90 GLY A O 1
ATOM 655 N N . GLY A 1 91 ? 25.068 6.974 -8.535 1.00 45.03 91 GLY A N 1
ATOM 656 C CA . GLY A 1 91 ? 25.139 6.871 -7.069 1.00 45.03 91 GLY A CA 1
ATOM 657 C C . GLY A 1 91 ? 24.982 8.166 -6.255 1.00 45.03 91 GLY A C 1
ATOM 658 O O . GLY A 1 91 ? 25.124 8.110 -5.038 1.00 45.03 91 GLY A O 1
ATOM 659 N N . MET A 1 92 ? 24.696 9.304 -6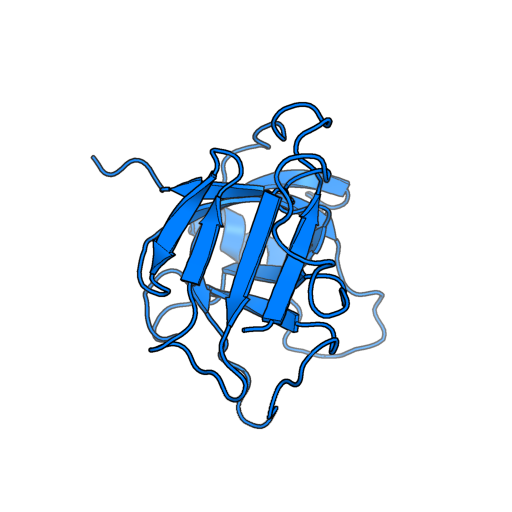.895 1.00 49.75 92 MET A N 1
ATOM 660 C CA . MET A 1 92 ? 24.601 10.637 -6.281 1.00 49.75 92 MET A CA 1
ATOM 661 C C . MET A 1 92 ? 23.173 11.223 -6.262 1.00 49.75 92 MET A C 1
ATOM 663 O O . MET A 1 92 ? 22.962 12.277 -5.672 1.00 49.75 92 MET A O 1
ATOM 667 N N . GLY A 1 93 ? 22.185 10.565 -6.883 1.00 51.88 93 GLY A N 1
ATOM 668 C CA . GLY A 1 93 ? 20.789 11.028 -6.876 1.00 51.88 93 GLY A CA 1
ATOM 669 C C . GLY A 1 93 ? 20.012 10.664 -5.594 1.00 51.88 93 GLY A C 1
ATOM 670 O O . GLY A 1 93 ? 20.337 9.666 -4.938 1.00 51.88 93 GLY A O 1
ATOM 671 N N . PRO A 1 94 ? 18.945 11.410 -5.237 1.00 56.03 94 PRO A N 1
ATOM 672 C CA . PRO A 1 94 ? 18.090 11.080 -4.098 1.00 56.03 94 PRO A CA 1
ATOM 673 C C . PRO A 1 94 ? 17.329 9.769 -4.350 1.00 56.03 94 PRO A C 1
ATOM 675 O O . PRO A 1 94 ? 16.349 9.722 -5.095 1.00 56.03 94 PRO A O 1
ATOM 678 N N . LYS A 1 95 ? 17.786 8.677 -3.724 1.00 60.53 95 LYS A N 1
ATOM 679 C CA . LYS A 1 95 ? 17.178 7.341 -3.862 1.00 60.53 95 LYS A CA 1
ATOM 680 C C . LYS A 1 95 ? 15.703 7.370 -3.449 1.00 60.53 95 LYS A C 1
ATOM 682 O O . LYS A 1 95 ? 15.414 7.723 -2.305 1.00 60.53 95 LYS A O 1
ATOM 687 N N . PRO A 1 96 ? 14.755 6.982 -4.314 1.00 60.00 96 PRO A N 1
ATOM 688 C CA . PRO A 1 96 ? 12.786 7.122 -3.527 1.00 60.00 96 PRO A CA 1
ATOM 689 C C . PRO A 1 96 ? 12.505 6.146 -2.389 1.00 60.00 96 PRO A C 1
ATOM 691 O O . PRO A 1 96 ? 13.220 5.152 -2.277 1.00 60.00 96 PRO A O 1
ATOM 694 N N . ARG A 1 97 ? 11.432 6.368 -1.648 1.00 66.06 97 ARG A N 1
ATOM 695 C CA . ARG A 1 97 ? 10.857 5.386 -0.724 1.00 66.06 97 ARG A CA 1
ATOM 696 C C . ARG A 1 97 ? 9.467 4.982 -1.174 1.00 66.06 97 ARG A C 1
ATOM 698 O O . ARG A 1 97 ? 8.889 5.669 -2.018 1.00 66.06 97 ARG A O 1
ATOM 705 N N . ASN A 1 98 ? 8.959 3.891 -0.603 1.00 68.75 98 ASN A N 1
ATOM 706 C CA . ASN A 1 98 ? 7.570 3.456 -0.761 1.00 68.75 98 ASN A CA 1
ATOM 707 C C . ASN A 1 98 ? 7.199 3.387 -2.248 1.00 68.75 98 ASN A C 1
ATOM 709 O O . ASN A 1 98 ? 6.378 4.158 -2.749 1.00 68.75 98 ASN A O 1
ATOM 713 N N . ARG A 1 99 ? 7.945 2.543 -2.973 1.00 70.38 99 ARG A N 1
ATOM 714 C CA . ARG A 1 99 ? 7.925 2.483 -4.440 1.00 70.38 99 ARG A CA 1
ATOM 715 C C . ARG A 1 99 ? 7.316 1.183 -4.946 1.00 70.38 99 ARG A C 1
ATOM 717 O O . ARG A 1 99 ? 7.619 0.121 -4.408 1.00 70.38 99 ARG A O 1
ATOM 724 N N . LEU A 1 100 ? 6.566 1.265 -6.039 1.00 72.75 100 LEU A N 1
ATOM 725 C CA . LEU A 1 100 ? 6.223 0.122 -6.879 1.00 72.75 100 LEU A CA 1
ATOM 726 C C . LEU A 1 100 ? 7.275 0.003 -7.991 1.00 72.75 100 LEU A C 1
ATOM 728 O O . LEU A 1 100 ? 7.573 0.971 -8.695 1.00 72.75 100 LEU A O 1
ATOM 732 N N . LEU A 1 101 ? 7.859 -1.184 -8.120 1.00 72.88 101 LEU A N 1
ATOM 733 C CA . LEU A 1 101 ? 8.890 -1.528 -9.091 1.00 72.88 101 LEU A CA 1
ATOM 734 C C . LEU A 1 101 ? 8.284 -2.505 -10.100 1.00 72.88 101 LEU A C 1
ATOM 736 O O . LEU A 1 101 ? 7.867 -3.601 -9.720 1.00 72.88 101 LEU A O 1
ATOM 740 N N . VAL A 1 102 ? 8.236 -2.110 -11.373 1.00 71.25 102 VAL A N 1
ATOM 741 C CA . VAL A 1 102 ? 7.496 -2.850 -12.409 1.00 71.25 102 VAL A CA 1
ATOM 742 C C . VAL A 1 102 ? 8.282 -2.987 -13.707 1.00 71.25 102 VAL A C 1
ATOM 744 O O . VAL A 1 102 ? 9.187 -2.198 -14.002 1.00 71.25 102 VAL A O 1
ATOM 747 N N . GLU A 1 103 ? 7.927 -3.979 -14.515 1.00 66.69 103 GLU A N 1
ATOM 748 C CA . GLU A 1 103 ? 8.440 -4.137 -15.877 1.00 66.69 103 GLU A CA 1
ATOM 749 C C . GLU A 1 103 ? 7.522 -3.457 -16.906 1.00 66.69 103 GLU A C 1
ATOM 751 O O . GLU A 1 103 ? 6.540 -2.814 -16.548 1.00 66.69 103 GLU A O 1
ATOM 756 N N . THR A 1 104 ? 7.884 -3.488 -18.191 1.00 62.91 104 THR A N 1
ATOM 757 C CA . THR A 1 104 ? 7.204 -2.684 -19.232 1.00 62.91 104 THR A CA 1
ATOM 758 C C . THR A 1 104 ? 5.759 -3.138 -19.501 1.00 62.91 104 THR A C 1
ATOM 760 O O . THR A 1 104 ? 4.963 -2.362 -20.016 1.00 62.91 104 THR A O 1
ATOM 763 N N . AS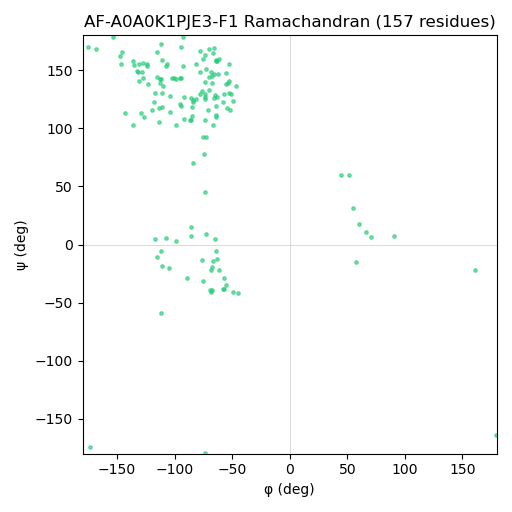N A 1 105 ? 5.419 -4.370 -19.112 1.00 64.56 105 ASN A N 1
ATOM 764 C CA . ASN A 1 105 ? 4.059 -4.837 -18.843 1.00 64.56 105 ASN A CA 1
ATOM 765 C C . ASN A 1 105 ? 4.102 -5.539 -17.474 1.00 64.56 105 ASN A C 1
ATOM 767 O O . ASN A 1 105 ? 5.092 -6.222 -17.190 1.00 64.56 105 ASN A O 1
ATOM 771 N N . PHE A 1 106 ? 3.083 -5.376 -16.628 1.00 67.44 106 PHE A N 1
ATOM 772 C CA . PHE A 1 106 ? 3.131 -5.895 -15.258 1.00 67.44 106 PHE A CA 1
ATOM 773 C C . PHE A 1 106 ? 1.791 -6.366 -14.691 1.00 67.44 106 PHE A C 1
ATOM 775 O O . PHE A 1 106 ? 0.727 -5.921 -15.116 1.00 67.44 106 PHE A O 1
ATOM 782 N N . ASP A 1 107 ? 1.891 -7.276 -13.721 1.00 72.50 107 ASP A N 1
ATOM 783 C CA . ASP A 1 107 ? 0.800 -7.915 -12.987 1.00 72.50 107 ASP A CA 1
ATOM 784 C C . ASP A 1 107 ? 1.271 -8.353 -11.579 1.00 72.50 107 ASP A C 1
ATOM 786 O O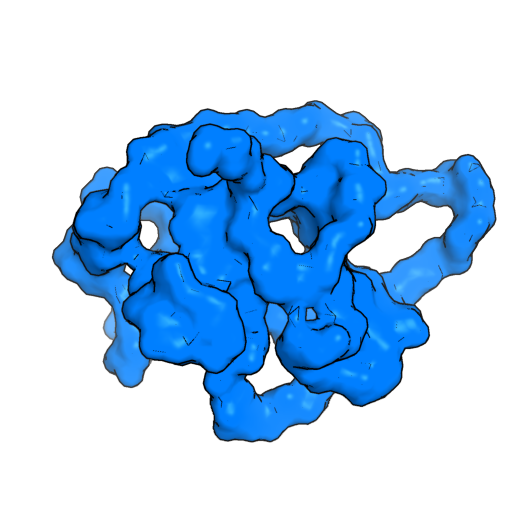 . ASP A 1 107 ? 2.442 -8.205 -11.213 1.00 72.50 107 ASP A O 1
ATOM 790 N N . ASN A 1 108 ? 0.369 -8.927 -10.776 1.00 76.25 108 ASN A N 1
ATOM 791 C CA . ASN A 1 108 ? 0.658 -9.356 -9.399 1.00 76.25 108 ASN A CA 1
ATOM 792 C C . ASN A 1 108 ? 1.711 -10.484 -9.275 1.00 76.25 108 ASN A C 1
ATOM 794 O O . ASN A 1 108 ? 2.090 -10.834 -8.158 1.00 76.25 108 ASN A O 1
ATOM 798 N N . SER A 1 109 ? 2.201 -11.064 -10.377 1.00 75.94 109 SER A N 1
ATOM 799 C CA . SER A 1 109 ? 3.311 -12.026 -10.364 1.00 75.94 109 SER A CA 1
ATOM 800 C C . SER A 1 109 ? 4.688 -11.364 -10.493 1.00 75.94 109 SER A C 1
ATOM 802 O O . SER A 1 109 ? 5.660 -11.904 -9.958 1.00 75.94 109 SER A O 1
ATOM 804 N N . ASN A 1 110 ? 4.790 -10.202 -11.159 1.00 75.25 110 ASN A N 1
ATOM 805 C CA . ASN A 1 110 ? 6.076 -9.565 -11.469 1.00 75.25 110 ASN A CA 1
ATOM 806 C C . ASN A 1 110 ? 6.329 -8.203 -10.787 1.00 75.25 110 ASN A C 1
ATOM 808 O O . ASN A 1 110 ? 7.481 -7.754 -10.774 1.00 75.25 110 ASN A O 1
ATOM 812 N N . ILE A 1 111 ? 5.325 -7.577 -10.157 1.00 79.00 111 ILE A N 1
ATOM 813 C CA . ILE A 1 111 ? 5.550 -6.384 -9.322 1.00 79.00 111 ILE A CA 1
ATOM 814 C C . ILE A 1 111 ? 6.389 -6.688 -8.068 1.00 79.00 111 ILE A C 1
ATOM 816 O O . ILE A 1 111 ? 6.301 -7.755 -7.451 1.00 79.00 111 ILE A O 1
ATOM 820 N N . LYS A 1 112 ? 7.194 -5.703 -7.658 1.00 83.19 112 LYS A N 1
ATOM 821 C CA . LYS A 1 112 ? 7.940 -5.695 -6.389 1.00 83.19 112 LYS A CA 1
ATOM 822 C C . LYS A 1 112 ? 7.740 -4.357 -5.684 1.00 83.19 112 LYS A C 1
ATOM 824 O O . LYS A 1 112 ? 7.635 -3.322 -6.339 1.00 83.19 112 LYS A O 1
ATOM 829 N N . PHE A 1 113 ? 7.750 -4.358 -4.359 1.00 79.94 113 PHE A N 1
ATOM 830 C CA . PHE A 1 113 ? 7.692 -3.148 -3.543 1.00 79.94 113 PHE A CA 1
ATOM 831 C C . PHE A 1 113 ? 9.078 -2.799 -2.997 1.00 79.94 113 PHE A C 1
ATOM 833 O O . PHE A 1 113 ? 9.835 -3.691 -2.616 1.00 79.94 113 PHE A O 1
ATOM 840 N N . LEU A 1 114 ? 9.395 -1.506 -2.920 1.00 79.88 114 LEU A N 1
ATOM 841 C CA . LEU A 1 114 ? 10.503 -0.975 -2.127 1.00 79.88 114 LEU A CA 1
ATOM 842 C C . LEU A 1 114 ? 9.928 -0.321 -0.867 1.00 79.88 114 LEU A C 1
ATOM 844 O O . LEU A 1 114 ? 9.230 0.691 -0.974 1.00 79.88 114 LEU A O 1
ATOM 848 N N . THR A 1 115 ? 10.228 -0.885 0.301 1.00 80.38 115 THR A N 1
ATOM 849 C CA . THR A 1 115 ? 9.767 -0.367 1.599 1.00 80.38 115 THR A CA 1
ATOM 850 C C . THR A 1 115 ? 10.442 0.958 1.978 1.00 80.38 115 THR A C 1
ATOM 852 O O . THR A 1 115 ? 11.437 1.367 1.373 1.00 80.38 115 THR A O 1
ATOM 855 N N . ASP A 1 116 ? 9.918 1.627 3.008 1.00 76.81 116 ASP A N 1
ATOM 856 C CA . ASP A 1 116 ? 10.523 2.813 3.640 1.00 76.81 116 ASP A CA 1
ATOM 857 C C . ASP A 1 116 ? 11.970 2.529 4.101 1.00 76.81 116 ASP A C 1
ATOM 859 O O . ASP A 1 116 ? 12.863 3.361 3.949 1.00 76.81 116 ASP A O 1
ATOM 863 N N . ASP A 1 117 ? 12.226 1.294 4.545 1.00 74.25 117 ASP A N 1
ATOM 864 C CA . ASP A 1 117 ? 13.535 0.786 4.980 1.00 74.25 117 ASP A CA 1
ATOM 865 C C . ASP A 1 117 ? 14.408 0.245 3.817 1.00 74.25 117 ASP A C 1
ATOM 867 O O . ASP A 1 117 ? 15.404 -0.445 4.041 1.00 74.25 117 ASP A O 1
ATOM 871 N N . TYR A 1 118 ? 14.054 0.561 2.563 1.00 75.00 118 TYR A N 1
ATOM 872 C CA . TYR A 1 118 ? 14.722 0.157 1.309 1.00 75.00 118 TYR A CA 1
ATOM 873 C C . TYR A 1 118 ? 14.811 -1.355 1.043 1.00 7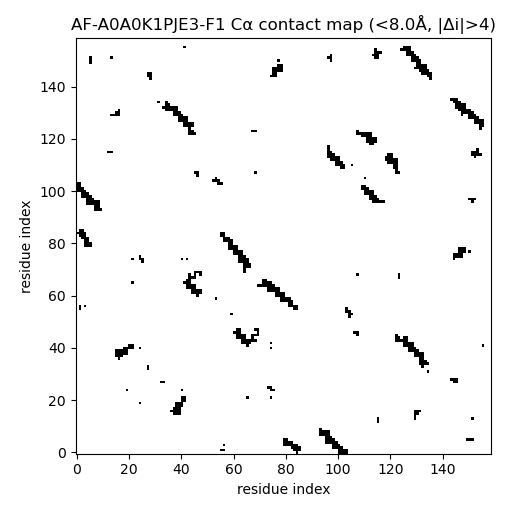5.00 118 TYR A C 1
ATOM 875 O O . TYR A 1 118 ? 15.592 -1.785 0.187 1.00 75.00 118 TYR A O 1
ATOM 883 N N . GLN A 1 119 ? 14.010 -2.175 1.719 1.00 78.88 119 GLN A N 1
ATOM 884 C CA . GLN A 1 119 ? 13.927 -3.603 1.415 1.00 78.88 119 GLN A CA 1
ATOM 885 C C . GLN A 1 119 ? 13.093 -3.795 0.145 1.00 78.88 119 GLN A C 1
ATOM 887 O O . GLN A 1 119 ? 12.021 -3.207 0.006 1.00 78.88 119 GLN A O 1
ATOM 892 N N . THR A 1 120 ? 13.586 -4.604 -0.796 1.00 83.62 120 THR A N 1
ATOM 893 C CA . THR A 1 120 ? 12.820 -4.983 -1.992 1.00 83.62 120 THR A CA 1
ATOM 894 C C . THR A 1 120 ? 12.111 -6.305 -1.735 1.00 83.62 120 THR A C 1
ATOM 896 O O . THR A 1 120 ? 12.776 -7.311 -1.495 1.00 83.62 120 THR A O 1
ATOM 899 N N . VAL A 1 121 ? 10.781 -6.308 -1.797 1.00 86.06 121 VAL A N 1
ATOM 900 C CA . VAL A 1 121 ? 9.929 -7.461 -1.459 1.00 86.06 121 VAL A CA 1
ATOM 901 C C . VAL A 1 121 ? 8.933 -7.773 -2.588 1.00 86.06 121 VAL A C 1
ATOM 903 O O . VAL A 1 121 ? 8.553 -6.863 -3.329 1.00 86.06 121 VAL A O 1
ATOM 906 N N . PRO A 1 122 ? 8.541 -9.044 -2.792 1.00 86.19 122 PRO A N 1
ATOM 907 C CA . PRO A 1 122 ? 7.608 -9.433 -3.851 1.00 86.19 122 PRO A CA 1
ATOM 908 C C . PRO A 1 122 ? 6.157 -9.033 -3.542 1.00 86.19 122 PRO A C 1
ATOM 910 O O . PRO A 1 122 ? 5.794 -8.811 -2.388 1.00 86.19 122 PRO A O 1
ATOM 913 N N . ALA A 1 123 ? 5.314 -9.028 -4.580 1.00 79.75 123 ALA A N 1
ATOM 914 C CA . ALA A 1 123 ? 3.880 -8.725 -4.511 1.00 79.75 123 ALA A CA 1
ATOM 915 C C . ALA A 1 123 ? 3.127 -9.399 -3.345 1.00 79.75 123 ALA A C 1
ATOM 917 O O . ALA A 1 123 ? 2.301 -8.781 -2.684 1.00 79.75 123 ALA A O 1
ATOM 918 N N . LYS A 1 124 ? 3.422 -10.678 -3.077 1.00 85.50 124 LYS A N 1
ATOM 919 C CA . LYS A 1 124 ? 2.671 -11.518 -2.125 1.00 85.50 124 LYS A CA 1
ATOM 920 C C . LYS A 1 124 ? 3.136 -11.396 -0.666 1.00 85.50 124 LYS A C 1
ATOM 922 O O . LYS A 1 124 ? 2.688 -12.161 0.185 1.00 85.50 124 LYS A O 1
ATOM 927 N N . THR A 1 125 ? 4.040 -10.467 -0.354 1.00 88.31 125 THR A N 1
ATOM 928 C CA . THR A 1 125 ? 4.456 -10.187 1.027 1.00 88.31 125 THR A CA 1
ATOM 929 C C . THR A 1 125 ? 3.401 -9.335 1.735 1.00 88.31 125 THR A C 1
ATOM 931 O O . THR A 1 125 ? 3.012 -8.288 1.226 1.00 88.31 125 THR A O 1
ATOM 934 N N . LYS A 1 126 ? 2.972 -9.751 2.934 1.00 91.06 126 LYS A N 1
ATOM 935 C CA . LYS A 1 126 ? 2.103 -8.935 3.794 1.00 91.06 126 LYS A CA 1
ATOM 936 C 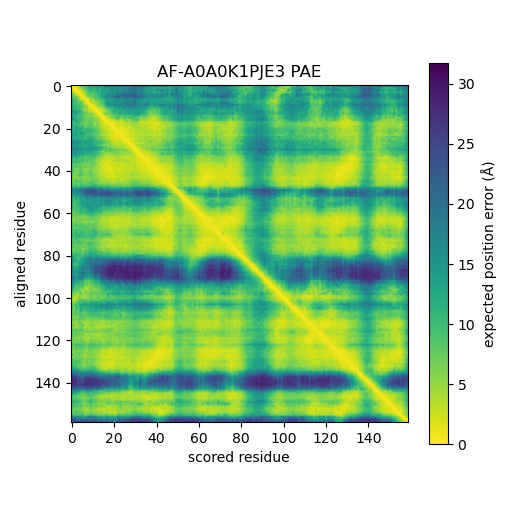C . LYS A 1 126 ? 2.866 -7.687 4.251 1.00 91.06 126 LYS A C 1
ATOM 938 O O . LYS A 1 126 ? 3.963 -7.807 4.803 1.00 91.06 126 LYS A O 1
ATOM 943 N N . LEU A 1 127 ? 2.301 -6.504 4.034 1.00 89.19 127 LEU A N 1
ATOM 944 C CA . LEU A 1 127 ? 2.896 -5.223 4.414 1.00 89.19 127 LEU A CA 1
ATOM 945 C C . LEU A 1 127 ? 2.047 -4.521 5.474 1.00 89.19 127 LEU A C 1
ATOM 947 O O . LEU A 1 127 ? 0.816 -4.570 5.429 1.00 89.19 127 LEU A O 1
ATOM 951 N N . SER A 1 128 ? 2.717 -3.832 6.395 1.00 89.50 128 SER A N 1
ATOM 952 C CA . SER A 1 128 ? 2.109 -2.781 7.207 1.00 89.50 128 SER A CA 1
ATOM 953 C C . SER A 1 128 ? 2.151 -1.485 6.390 1.00 89.50 128 SER A C 1
ATOM 955 O O . SER A 1 128 ? 3.223 -1.050 5.954 1.00 89.50 128 SER A O 1
ATOM 957 N N . VAL A 1 129 ? 0.986 -0.884 6.167 1.00 87.62 129 VAL A N 1
ATOM 958 C CA . VAL A 1 129 ? 0.785 0.320 5.356 1.00 87.62 129 VAL A CA 1
ATOM 959 C C . VAL A 1 129 ? 0.326 1.454 6.269 1.00 87.62 129 VAL A C 1
ATOM 961 O O . VAL A 1 129 ? -0.742 1.343 6.867 1.00 87.62 129 VAL A O 1
ATOM 964 N N . SER A 1 130 ? 1.107 2.532 6.383 1.00 87.25 130 SER A N 1
ATOM 965 C CA . SER A 1 130 ? 0.749 3.732 7.165 1.00 87.25 130 SER A CA 1
ATOM 966 C C . SER A 1 130 ? 0.458 4.912 6.239 1.00 87.25 130 SER A C 1
ATOM 968 O O . SER A 1 130 ? 1.211 5.147 5.299 1.00 87.25 130 SER A O 1
ATOM 970 N N . GLY A 1 131 ? -0.602 5.680 6.488 1.00 84.31 131 GLY A N 1
ATOM 971 C CA . GLY A 1 131 ? -0.944 6.857 5.679 1.00 84.31 131 GLY A CA 1
ATOM 972 C C . GLY A 1 131 ? -2.137 7.639 6.222 1.00 84.31 131 GLY A C 1
ATOM 973 O O . GLY A 1 131 ? -2.812 7.191 7.150 1.00 84.31 131 GLY A O 1
ATOM 974 N N . ASP A 1 132 ? -2.381 8.823 5.664 1.00 86.50 132 ASP A N 1
ATOM 975 C CA . ASP A 1 132 ? -3.492 9.691 6.070 1.00 86.50 132 ASP A CA 1
ATOM 976 C C . ASP A 1 132 ? -4.781 9.289 5.351 1.00 86.50 132 ASP A C 1
ATOM 978 O O . ASP A 1 132 ? -4.822 9.253 4.121 1.00 86.50 132 ASP A O 1
ATOM 982 N N . VAL A 1 133 ? -5.847 9.006 6.103 1.00 84.94 133 VAL A N 1
ATOM 983 C CA . VAL A 1 133 ? -7.122 8.559 5.521 1.00 84.94 133 VAL A CA 1
ATOM 984 C C . VAL A 1 133 ? -7.816 9.703 4.783 1.00 84.94 133 VAL A C 1
ATOM 986 O O . VAL A 1 133 ? -8.288 10.664 5.400 1.00 84.94 133 VAL A O 1
ATOM 989 N N . ALA A 1 134 ? -7.964 9.552 3.471 1.00 83.75 134 ALA A N 1
ATOM 990 C CA . ALA A 1 134 ? -8.830 10.357 2.622 1.00 83.75 134 ALA A CA 1
ATOM 991 C C . ALA A 1 134 ? -10.076 9.562 2.196 1.00 83.75 134 ALA A C 1
ATOM 993 O O . ALA A 1 134 ? -10.062 8.333 2.134 1.00 83.75 134 ALA A O 1
ATOM 994 N N . TYR A 1 135 ? -11.153 10.278 1.872 1.00 77.56 135 TYR A N 1
ATOM 995 C CA . TYR A 1 135 ? -12.387 9.713 1.320 1.00 77.56 135 TYR A CA 1
ATOM 996 C C . TYR A 1 135 ? -12.758 10.454 0.029 1.00 77.56 135 TYR A C 1
ATOM 998 O O . TYR A 1 135 ? -12.599 11.679 -0.005 1.00 77.56 135 TYR A O 1
ATOM 1006 N N . PRO A 1 136 ? -13.295 9.769 -0.999 1.00 67.31 136 PRO A N 1
ATOM 1007 C CA . PRO A 1 136 ? -13.737 10.424 -2.227 1.00 67.31 136 PRO A CA 1
ATOM 1008 C C . PRO A 1 136 ? -14.872 11.426 -1.958 1.00 67.31 136 PRO A C 1
ATOM 1010 O O . PRO A 1 136 ? -15.705 11.251 -1.055 1.00 67.31 136 PRO A O 1
ATOM 1013 N N . ILE A 1 137 ? -14.895 12.508 -2.743 1.00 59.59 137 ILE A N 1
ATOM 1014 C CA . ILE A 1 137 ? -15.759 13.677 -2.521 1.00 59.59 137 ILE A CA 1
ATOM 1015 C C . ILE A 1 137 ? -17.155 13.445 -3.121 1.00 59.59 137 ILE A C 1
ATOM 1017 O O . ILE A 1 137 ? -17.535 14.073 -4.101 1.00 59.59 137 ILE A O 1
ATOM 1021 N N . ALA A 1 138 ? -17.911 12.544 -2.485 1.00 51.00 138 ALA A N 1
ATOM 1022 C CA . ALA A 1 138 ? -19.377 12.390 -2.508 1.00 51.00 138 ALA A CA 1
ATOM 1023 C C . ALA A 1 138 ? -20.121 12.173 -3.849 1.00 51.00 138 ALA A C 1
ATOM 1025 O O . ALA A 1 138 ? -21.274 11.756 -3.800 1.00 51.00 138 ALA A O 1
ATOM 1026 N N . ASN A 1 139 ? -19.505 12.410 -5.007 1.00 48.12 139 ASN A N 1
ATOM 1027 C CA . ASN A 1 139 ? -20.154 12.372 -6.323 1.00 48.12 139 ASN A CA 1
ATOM 1028 C C . ASN A 1 139 ? -19.928 11.058 -7.095 1.00 48.12 139 ASN A C 1
ATOM 1030 O O . ASN A 1 139 ? -20.371 10.940 -8.234 1.00 48.12 139 ASN A O 1
ATOM 1034 N N . GLU A 1 140 ? -19.237 10.086 -6.496 1.00 43.00 140 GLU A N 1
ATOM 1035 C CA . GLU A 1 140 ? -18.981 8.769 -7.084 1.00 43.00 140 GLU A CA 1
ATOM 1036 C C . GLU A 1 140 ? -19.594 7.684 -6.189 1.00 43.00 140 GLU A C 1
ATOM 1038 O O . GLU A 1 140 ? -19.217 7.521 -5.024 1.00 43.00 140 GLU A O 1
ATOM 1043 N N . GLU A 1 141 ? -20.585 6.979 -6.735 1.00 41.28 141 GLU A N 1
ATOM 1044 C CA . GLU A 1 141 ? -21.243 5.834 -6.100 1.00 41.28 141 GLU A CA 1
ATOM 1045 C C . GLU A 1 141 ? -20.383 4.545 -6.197 1.00 41.28 141 GLU A C 1
ATOM 1047 O O . GLU A 1 141 ? -19.352 4.545 -6.872 1.00 41.28 141 GLU A O 1
ATOM 1052 N N . PRO A 1 142 ? -20.705 3.475 -5.434 1.00 57.38 142 PRO A N 1
ATOM 1053 C CA . PRO A 1 142 ? -19.707 2.510 -4.946 1.00 57.38 142 PRO A CA 1
ATOM 1054 C C . PRO A 1 142 ? -18.941 1.696 -6.017 1.00 57.38 142 PRO A C 1
ATOM 1056 O O . PRO A 1 142 ? -19.471 1.477 -7.106 1.00 57.38 142 PRO A O 1
ATOM 1059 N N . PRO A 1 143 ? -17.738 1.149 -5.700 1.00 51.28 143 PRO A N 1
ATOM 1060 C CA . PRO A 1 143 ? -17.256 0.816 -4.349 1.00 51.28 143 PRO A CA 1
ATOM 1061 C C . PRO A 1 143 ? -16.576 1.972 -3.588 1.00 51.28 143 PRO A C 1
ATOM 1063 O O . PRO A 1 143 ? -15.418 2.304 -3.840 1.00 51.28 143 PRO A O 1
ATO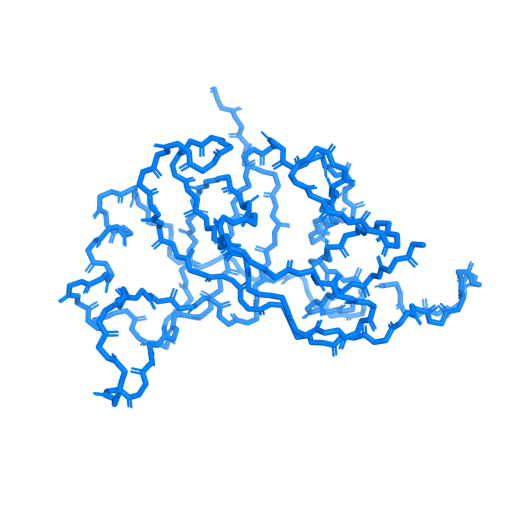M 1066 N N . PHE A 1 144 ? -17.259 2.519 -2.576 1.00 64.38 144 PHE A N 1
ATOM 1067 C CA . PHE A 1 144 ? -16.731 3.566 -1.693 1.00 64.38 144 PHE A CA 1
ATOM 1068 C C . PHE A 1 144 ? -15.695 2.982 -0.720 1.00 64.38 144 PHE A C 1
ATOM 1070 O O . PHE A 1 144 ? -16.046 2.264 0.216 1.00 64.38 144 PHE A O 1
ATOM 1077 N N . PHE A 1 145 ? -14.416 3.289 -0.940 1.00 73.06 145 PHE A N 1
ATOM 1078 C CA . PHE A 1 145 ? -13.309 2.895 -0.065 1.00 73.06 145 PHE A CA 1
ATOM 1079 C C . PHE A 1 145 ? -12.397 4.099 0.223 1.00 73.06 145 PHE A C 1
ATOM 1081 O O . PHE A 1 145 ? -12.281 4.989 -0.622 1.00 73.06 145 PHE A O 1
ATOM 1088 N N . PRO A 1 146 ? -11.762 4.155 1.406 1.00 80.44 146 PRO A N 1
ATOM 1089 C CA . PRO A 1 146 ? -10.757 5.168 1.723 1.00 80.44 146 PRO A CA 1
ATOM 1090 C C . PRO A 1 146 ? -9.466 4.983 0.910 1.00 80.44 146 PRO A C 1
ATOM 1092 O O . PRO A 1 146 ? -9.039 3.852 0.670 1.00 80.44 146 PRO A O 1
ATOM 1095 N N . THR A 1 147 ? -8.794 6.092 0.605 1.00 82.75 147 THR A N 1
ATOM 1096 C CA . THR A 1 147 ? -7.397 6.117 0.135 1.00 82.75 147 THR A CA 1
ATOM 1097 C C . THR A 1 147 ? -6.471 6.453 1.306 1.00 82.75 147 THR A C 1
ATOM 1099 O O . THR A 1 147 ? -6.800 7.311 2.128 1.00 82.75 147 THR A O 1
ATOM 1102 N N . LEU A 1 148 ? -5.290 5.831 1.369 1.00 79.81 148 LEU A N 1
ATOM 1103 C CA . LEU A 1 148 ? -4.183 6.281 2.219 1.00 79.81 148 LEU A CA 1
ATOM 1104 C C . LEU A 1 148 ? -3.250 7.234 1.456 1.00 79.81 148 LEU A C 1
ATOM 1106 O O . LEU A 1 148 ? -2.477 6.813 0.595 1.00 79.81 148 LEU A O 1
ATOM 1110 N N . ASN A 1 149 ? -3.302 8.518 1.809 1.00 75.25 149 ASN A N 1
ATOM 1111 C CA . ASN A 1 149 ? -2.413 9.554 1.286 1.00 75.25 149 ASN A CA 1
ATOM 1112 C C . ASN A 1 149 ? -1.030 9.497 1.952 1.00 75.25 149 ASN A C 1
ATOM 1114 O O . ASN A 1 149 ? -0.911 9.161 3.133 1.00 75.25 149 ASN A O 1
ATOM 1118 N N . ALA A 1 150 ? 0.007 9.877 1.193 1.00 70.12 150 ALA A N 1
ATOM 1119 C CA . ALA A 1 150 ? 1.418 9.798 1.596 1.00 70.12 150 ALA A CA 1
ATOM 1120 C C . ALA A 1 150 ? 1.768 8.444 2.267 1.00 70.12 150 ALA A C 1
ATOM 1122 O O . ALA A 1 150 ? 2.150 8.412 3.445 1.00 70.12 150 ALA A O 1
ATOM 1123 N N . PRO A 1 151 ? 1.576 7.322 1.543 1.00 76.19 151 PRO A N 1
ATOM 1124 C CA . PRO A 1 151 ? 1.678 5.985 2.106 1.00 76.19 151 PRO A CA 1
ATOM 1125 C C . PRO A 1 151 ? 3.131 5.589 2.382 1.00 76.19 151 PRO A C 1
ATOM 1127 O O . PRO A 1 151 ? 4.027 5.796 1.555 1.00 76.19 151 PRO A O 1
ATOM 1130 N N . SER A 1 152 ? 3.349 4.928 3.516 1.00 79.00 152 SER A N 1
ATOM 1131 C CA . SER A 1 152 ? 4.572 4.193 3.808 1.00 79.00 152 SER A CA 1
ATOM 1132 C C . SER A 1 152 ? 4.327 2.696 3.879 1.00 79.00 152 SER A C 1
ATOM 1134 O O . SER A 1 152 ? 3.280 2.238 4.333 1.00 79.00 152 SER A O 1
ATOM 1136 N N . LEU A 1 153 ? 5.300 1.937 3.378 1.00 83.81 153 LEU A N 1
ATOM 1137 C CA . LEU A 1 153 ? 5.260 0.488 3.264 1.00 83.81 153 LEU A CA 1
ATOM 1138 C C . LEU A 1 153 ? 6.390 -0.092 4.108 1.00 83.81 153 LEU A C 1
ATOM 1140 O O . LEU A 1 153 ? 7.558 0.207 3.853 1.00 83.81 153 LEU A O 1
ATOM 1144 N N . LYS A 1 154 ? 6.065 -0.953 5.070 1.00 84.94 154 LYS A N 1
ATOM 1145 C CA . LYS A 1 154 ? 7.039 -1.783 5.796 1.00 84.94 154 LYS A CA 1
ATOM 1146 C C . LYS A 1 154 ? 6.601 -3.244 5.735 1.00 84.94 154 LYS A C 1
ATOM 1148 O O . LYS A 1 154 ? 5.428 -3.532 5.519 1.00 84.94 154 LYS A O 1
ATOM 1153 N N . VAL A 1 155 ? 7.541 -4.175 5.883 1.00 84.38 155 VAL A N 1
ATOM 1154 C CA . VA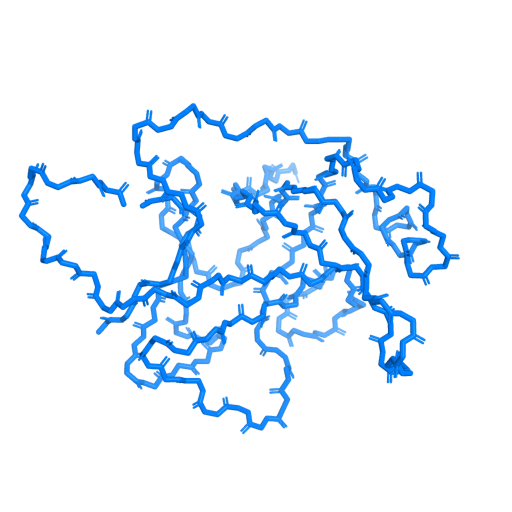L A 1 155 ? 7.198 -5.603 5.980 1.00 84.38 155 VAL A CA 1
ATOM 1155 C C . VAL A 1 155 ? 6.403 -5.808 7.266 1.00 84.38 155 VAL A C 1
ATOM 1157 O O . VAL A 1 155 ? 6.862 -5.372 8.321 1.00 84.38 155 VAL A O 1
ATOM 1160 N N . ALA A 1 156 ? 5.236 -6.454 7.188 1.00 80.88 156 ALA A N 1
ATOM 1161 C CA . ALA A 1 156 ? 4.498 -6.823 8.391 1.00 80.88 156 ALA A CA 1
ATOM 1162 C C . ALA A 1 156 ? 5.335 -7.836 9.180 1.00 80.88 156 ALA A C 1
ATOM 1164 O O . ALA A 1 156 ? 5.687 -8.900 8.662 1.00 80.88 156 ALA A O 1
ATOM 1165 N N . SER A 1 157 ? 5.705 -7.490 10.413 1.00 62.75 157 SER A N 1
ATOM 1166 C CA . SER A 1 157 ? 6.557 -8.326 11.257 1.00 62.75 157 SER A CA 1
ATOM 1167 C C . SER A 1 157 ? 5.769 -9.537 11.751 1.00 62.75 157 SER A C 1
ATOM 1169 O O . SER A 1 157 ? 5.082 -9.464 12.769 1.00 62.75 157 SER A O 1
ATOM 1171 N N . GLY A 1 158 ? 5.856 -10.639 11.004 1.00 49.81 158 GLY A N 1
ATOM 1172 C CA . GLY A 1 158 ? 5.207 -11.899 11.350 1.00 49.81 158 GLY A CA 1
ATOM 1173 C C . GLY A 1 158 ? 5.631 -12.401 12.731 1.00 49.81 158 GLY A C 1
ATOM 1174 O O . GLY A 1 158 ? 6.825 -12.485 13.024 1.00 49.81 158 GLY A O 1
ATOM 1175 N N . SER A 1 159 ? 4.628 -12.724 13.547 1.00 32.41 159 SER A N 1
ATOM 1176 C CA . SER A 1 159 ? 4.731 -13.597 14.724 1.00 32.41 159 SER A CA 1
ATOM 1177 C C . SER A 1 159 ? 4.228 -14.991 14.358 1.00 32.41 159 SER A C 1
ATOM 1179 O O . SER A 1 159 ? 3.325 -15.049 13.491 1.00 32.41 159 SER A O 1
#

Secondary structure (DSSP, 8-state):
-EEEEEEETTSPPPPP-EE--HHHHHHHTT-GGGTT-EEEEEEEEE---TT----TT--EEEEEESSSTT-SPEEEEEEE---PSPSP--TTS--EEEEEEE-SS--TTT-EEE-TT--EEETTS-EEEEEEEE---SSS-SS---EEEEEEEEE----

Sequence (159 aa):
MVITGCGQKAEPPSDQGQHLTTAQAASLTQSKTLLGKRVTVEGYPALCSMGHRYRAGDPVSLEVHTEPDCHGPRIVNIDLPAMSAAPGIGGMGPKPRNRLLVETNFDNSNIKFLTDDYQTVPAKTKLSVSGDVAYPIANEEPPFFPTLNAPSLKVASGS

Nearest PDB structures (foldseek):
  8b9d-assembly1_2  TM=4.600E-01  e=1.912E-01  Homo sapiens
  8s0f-assembly1_2  TM=3.883E-01  e=6.079E-02  Homo sapiens
  8soj-assembly1_A  TM=2.875E-01  e=8.434E-02  Escherichia coli O157:H7
  1x3f-assembly1_B-2  TM=4.224E-01  e=2.927E+00  Mycolicibacterium smegmatis
  8rif-assembly1_D  TM=3.159E-01  e=8.812E-01  Saccharomyces cerevisiae

Solvent-accessible surface area (backbone atoms only — not comparable to full-atom values): 9001 Å² total; per-residue (Å²): 109,33,45,33,40,58,48,47,61,89,54,79,84,76,74,80,27,56,77,41,54,72,72,58,36,50,43,48,60,79,41,75,88,49,61,76,36,48,31,22,40,69,26,16,54,37,75,71,78,92,79,75,84,70,52,86,44,50,67,44,71,32,40,25,10,72,31,57,93,66,75,35,64,71,50,39,35,36,66,39,52,55,33,60,63,61,81,72,95,55,96,84,62,80,53,73,22,27,25,49,38,32,48,86,69,70,50,69,85,65,31,30,38,31,20,64,87,67,49,77,43,57,34,78,50,51,28,32,38,19,20,31,29,42,68,79,88,83,82,70,80,76,91,65,54,35,34,28,44,78,45,34,34,40,76,47,83,80,128

Radius of gyration: 15.15 Å; Cα contacts (8 Å, |Δi|>4): 365; chains: 1; bounding box: 46×27×34 Å

Organism: NCBI:txid1391654